Protein AF-A0A7S0B536-F1 (afdb_monomer)

Foldseek 3Di:
DDDDQEAEFEAPFCRQVVVLVVQVVCVVVVHDRHAYEYEHEPVNLVLLCCCVVVPPCVVRPVDGLVVCVVVCQQQPCPRHHVAYEYQDVVVLVSCCVSPVNHDSVRYHHDHDDDPCVVPPDDDDDPVRVCCVVVDDD

Structure (mmCIF, N/CA/C/O backbone):
data_AF-A0A7S0B536-F1
#
_entry.id   AF-A0A7S0B536-F1
#
loop_
_atom_site.group_PDB
_atom_site.id
_atom_site.type_symbol
_atom_site.label_atom_id
_atom_site.label_alt_id
_atom_site.label_comp_id
_atom_site.label_asym_id
_atom_site.label_entity_id
_atom_site.label_seq_id
_atom_site.pdbx_PDB_ins_code
_atom_site.Cartn_x
_atom_site.Cartn_y
_atom_site.Cartn_z
_atom_site.occupancy
_atom_site.B_iso_or_equiv
_atom_site.auth_seq_id
_atom_site.auth_comp_id
_atom_site.auth_asym_id
_atom_site.auth_atom_id
_atom_site.pdbx_PDB_model_num
ATOM 1 N N . GLY A 1 1 ? -25.239 9.731 -0.491 1.00 62.66 1 GLY A N 1
ATOM 2 C CA . GLY A 1 1 ? -23.970 9.343 -1.149 1.00 62.66 1 GLY A CA 1
ATOM 3 C C . GLY A 1 1 ? -24.066 7.913 -1.655 1.00 62.66 1 GLY A C 1
ATOM 4 O O . GLY A 1 1 ? -24.999 7.225 -1.264 1.00 62.66 1 GLY A O 1
ATOM 5 N N . LYS A 1 2 ? -23.150 7.461 -2.525 1.00 71.38 2 LYS A N 1
ATOM 6 C CA . LYS A 1 2 ? -23.131 6.062 -2.998 1.00 71.38 2 LYS A CA 1
ATOM 7 C C . LYS A 1 2 ? -22.782 5.096 -1.857 1.00 71.38 2 LYS A C 1
ATOM 9 O O . LYS A 1 2 ? -21.947 5.415 -1.011 1.00 71.38 2 LYS A O 1
ATOM 14 N N . ASN A 1 3 ? -23.394 3.912 -1.862 1.00 83.12 3 ASN A N 1
ATOM 15 C CA . ASN A 1 3 ? -23.006 2.813 -0.981 1.00 83.12 3 ASN A CA 1
ATOM 16 C C . ASN A 1 3 ? -21.746 2.137 -1.531 1.00 83.12 3 ASN A C 1
ATOM 18 O O . ASN A 1 3 ? -21.692 1.802 -2.711 1.00 83.12 3 ASN A O 1
ATOM 22 N N . PHE A 1 4 ? -20.744 1.946 -0.677 1.00 89.00 4 PHE A N 1
ATOM 23 C CA . PHE A 1 4 ? -19.521 1.214 -0.989 1.00 89.00 4 PHE A CA 1
ATOM 24 C C . PHE A 1 4 ? -19.274 0.167 0.093 1.00 89.00 4 PHE A C 1
ATOM 26 O O . PHE A 1 4 ? -19.591 0.380 1.265 1.00 89.00 4 PHE A O 1
ATOM 33 N N . THR A 1 5 ? -18.736 -0.974 -0.325 1.00 92.69 5 THR A N 1
ATOM 34 C CA . THR A 1 5 ? -18.478 -2.137 0.532 1.00 92.69 5 THR A CA 1
ATOM 35 C C . THR A 1 5 ? -17.013 -2.258 0.927 1.00 92.69 5 THR A C 1
ATOM 37 O O . THR A 1 5 ? -16.697 -3.050 1.805 1.00 92.69 5 THR A O 1
ATOM 40 N N . MET A 1 6 ? -16.126 -1.471 0.315 1.00 94.69 6 MET A N 1
ATOM 41 C CA . MET A 1 6 ? -14.695 -1.419 0.604 1.00 94.69 6 MET A CA 1
ATOM 42 C C . MET A 1 6 ? -14.103 -0.077 0.161 1.00 94.69 6 MET A C 1
ATOM 44 O O . MET A 1 6 ? -14.660 0.597 -0.708 1.00 94.69 6 MET A O 1
ATOM 48 N N . CYS A 1 7 ? -12.957 0.274 0.735 1.00 95.56 7 CYS A N 1
ATOM 49 C CA . CYS A 1 7 ? -12.135 1.413 0.343 1.00 95.56 7 CYS A CA 1
ATOM 50 C C . CYS A 1 7 ? -10.765 0.913 -0.111 1.00 95.56 7 CYS A C 1
ATOM 52 O O . CYS A 1 7 ? -10.156 0.094 0.573 1.00 95.56 7 CYS A O 1
ATOM 54 N N . ILE A 1 8 ? -10.263 1.432 -1.231 1.00 96.44 8 ILE A N 1
ATOM 55 C CA . ILE A 1 8 ? -8.945 1.074 -1.761 1.00 96.44 8 ILE A CA 1
ATOM 56 C C . ILE A 1 8 ? -8.114 2.349 -1.892 1.00 96.44 8 ILE A C 1
ATOM 58 O O . ILE A 1 8 ? -8.447 3.241 -2.670 1.00 96.44 8 ILE A O 1
ATOM 62 N N . ALA A 1 9 ? -7.036 2.439 -1.118 1.00 96.12 9 ALA A N 1
ATOM 63 C CA . ALA A 1 9 ? -6.032 3.485 -1.247 1.00 96.12 9 ALA A CA 1
ATOM 64 C C . ALA A 1 9 ? -4.920 3.035 -2.197 1.00 96.12 9 ALA A C 1
ATOM 66 O O . ALA A 1 9 ? -4.453 1.903 -2.105 1.00 96.12 9 ALA A O 1
ATOM 67 N N . HIS A 1 10 ? -4.434 3.937 -3.046 1.00 94.69 10 HIS A N 1
ATOM 68 C CA . HIS A 1 10 ? -3.186 3.746 -3.786 1.00 94.69 10 HIS A CA 1
ATOM 69 C C . HIS A 1 10 ? -2.083 4.585 -3.144 1.00 94.69 10 HIS A C 1
ATOM 71 O O . HIS A 1 10 ? -2.315 5.754 -2.849 1.00 94.69 10 HIS A O 1
ATOM 77 N N . HIS A 1 11 ? -0.895 4.000 -2.989 1.00 90.94 11 HIS A N 1
ATOM 78 C CA . HIS A 1 11 ? 0.261 4.519 -2.248 1.00 90.94 11 HIS A CA 1
ATOM 79 C C . HIS A 1 11 ? 0.068 4.534 -0.721 1.00 90.94 11 HIS A C 1
ATOM 81 O O . HIS A 1 11 ? -1.015 4.812 -0.217 1.00 90.94 11 HIS A O 1
ATOM 87 N N . SER A 1 12 ? 1.142 4.253 0.023 1.00 89.19 12 SER A N 1
ATOM 88 C CA . SER A 1 12 ? 1.142 4.042 1.484 1.00 89.19 12 SER A CA 1
ATOM 89 C C . SER A 1 12 ? 1.264 5.315 2.331 1.00 89.19 12 SER A C 1
ATOM 91 O O . SER A 1 12 ? 1.489 5.211 3.533 1.00 89.19 12 SER A O 1
ATOM 93 N N . PHE A 1 13 ? 1.161 6.501 1.728 1.00 87.88 13 PHE A N 1
ATOM 94 C CA . PHE A 1 13 ? 1.299 7.792 2.414 1.00 87.88 13 PHE A CA 1
ATOM 95 C C . PHE A 1 13 ? -0.034 8.283 3.007 1.00 87.88 13 PHE A C 1
ATOM 97 O O . PHE A 1 13 ? -0.726 7.562 3.716 1.00 87.88 13 PHE A O 1
ATOM 104 N N . ILE A 1 14 ? -0.422 9.522 2.697 1.00 91.38 14 ILE A N 1
ATOM 105 C CA . ILE A 1 14 ? -1.604 10.202 3.231 1.00 91.38 14 ILE A CA 1
ATOM 106 C C . ILE A 1 14 ? -2.907 9.540 2.750 1.00 91.38 14 ILE A C 1
ATOM 108 O O . ILE A 1 14 ? -3.929 9.608 3.425 1.00 91.38 14 ILE A O 1
ATOM 112 N N . ASN A 1 15 ? -2.893 8.864 1.604 1.00 94.19 15 ASN A N 1
ATOM 113 C CA . ASN A 1 15 ? -4.094 8.314 0.974 1.00 94.19 15 ASN A CA 1
ATOM 114 C C . ASN A 1 15 ? -4.863 7.326 1.882 1.00 94.19 15 ASN A C 1
ATOM 116 O O . ASN A 1 15 ? -6.052 7.556 2.129 1.00 94.19 15 ASN A O 1
ATOM 120 N N . PRO A 1 16 ? -4.238 6.261 2.427 1.00 95.12 16 PRO A N 1
ATOM 121 C CA . PRO A 1 16 ? -4.907 5.371 3.376 1.00 95.12 16 PRO A CA 1
ATOM 122 C C . PRO A 1 16 ? -5.300 6.079 4.679 1.00 95.12 16 PRO A C 1
ATOM 124 O O . PRO A 1 16 ? -6.345 5.755 5.239 1.00 95.12 16 PRO A O 1
ATOM 127 N N . LEU A 1 17 ? -4.541 7.087 5.123 1.00 94.81 17 LEU A N 1
ATOM 128 C CA . LEU A 1 17 ? -4.882 7.882 6.306 1.00 94.81 17 LEU A CA 1
ATOM 129 C C . LEU A 1 17 ? -6.192 8.664 6.105 1.00 94.81 17 LEU A C 1
ATOM 131 O O . LEU A 1 17 ? -7.086 8.635 6.952 1.00 94.81 17 LEU A O 1
ATOM 135 N N . VAL A 1 18 ? -6.349 9.313 4.951 1.00 95.56 18 VAL A N 1
ATOM 136 C CA . VAL A 1 18 ? -7.576 10.038 4.596 1.00 95.56 18 VAL A CA 1
ATOM 137 C C . VAL A 1 18 ? -8.758 9.077 4.482 1.00 95.56 18 VAL A C 1
ATOM 139 O O . VAL A 1 18 ? -9.813 9.343 5.058 1.00 95.56 18 VAL A O 1
ATOM 142 N N . LEU A 1 19 ? -8.596 7.935 3.803 1.00 95.56 19 LEU A N 1
ATOM 143 C CA . LEU A 1 19 ? -9.680 6.954 3.683 1.00 95.56 19 LEU A CA 1
ATOM 144 C C . LEU A 1 19 ? -10.072 6.340 5.031 1.00 95.56 19 LEU A C 1
ATOM 146 O O . LEU A 1 19 ? -11.261 6.133 5.273 1.00 95.56 19 LEU A O 1
ATOM 150 N N . ARG A 1 20 ? -9.119 6.119 5.940 1.00 95.50 20 ARG A N 1
ATOM 151 C CA . ARG A 1 20 ? -9.409 5.715 7.321 1.00 95.50 20 ARG A CA 1
ATOM 152 C C . ARG A 1 20 ? -10.318 6.731 8.013 1.00 95.50 20 ARG A C 1
ATOM 154 O O . ARG A 1 20 ? -11.325 6.344 8.603 1.00 95.50 20 ARG A O 1
ATOM 161 N N . ASN A 1 21 ? -10.010 8.022 7.899 1.00 95.31 21 ASN A N 1
ATOM 162 C CA . ASN A 1 21 ? -10.814 9.086 8.506 1.00 95.31 21 ASN A CA 1
ATOM 163 C C . ASN A 1 21 ? -12.220 9.164 7.881 1.00 95.31 21 ASN A C 1
ATOM 165 O O . ASN A 1 21 ? -13.205 9.360 8.594 1.00 95.31 21 ASN A O 1
ATOM 169 N N . VAL A 1 22 ? -12.343 8.926 6.569 1.00 94.38 22 VAL A N 1
ATOM 170 C CA . VAL A 1 22 ? -13.646 8.795 5.892 1.00 94.38 22 VAL A CA 1
ATOM 171 C C . VAL A 1 22 ? -14.445 7.615 6.457 1.00 94.38 22 VAL A C 1
ATOM 173 O O . VAL A 1 22 ? -15.634 7.765 6.736 1.00 94.38 22 VAL A O 1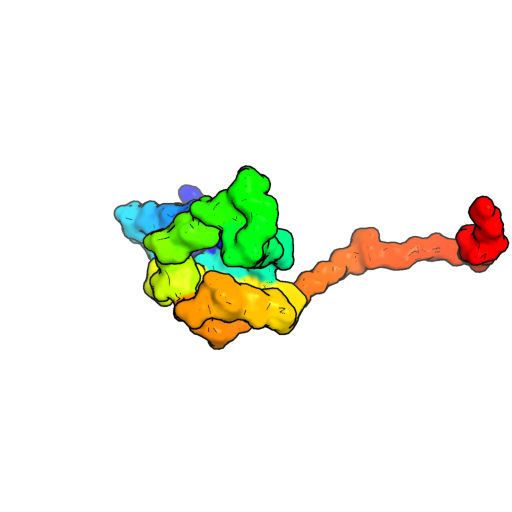
ATOM 176 N N . ILE A 1 23 ? -13.813 6.459 6.683 1.00 94.81 23 ILE A N 1
ATOM 177 C CA . ILE A 1 23 ? -14.467 5.282 7.280 1.00 94.81 23 ILE A CA 1
ATOM 178 C C . ILE A 1 23 ? -14.895 5.564 8.725 1.00 94.81 23 ILE A C 1
ATOM 180 O O . ILE A 1 23 ? -16.010 5.222 9.113 1.00 94.81 23 ILE A O 1
ATOM 184 N N . GLN A 1 24 ? -14.050 6.217 9.523 1.00 94.62 24 GLN A N 1
ATOM 185 C CA . GLN A 1 24 ? -14.399 6.615 10.890 1.00 94.62 24 GLN A CA 1
ATOM 186 C C . GLN A 1 24 ? -15.598 7.567 10.906 1.00 94.62 24 GLN A C 1
ATOM 188 O O . GLN A 1 24 ? -16.524 7.378 11.697 1.00 94.62 24 GLN A O 1
ATOM 193 N N . ARG A 1 25 ? -15.625 8.554 10.001 1.00 94.62 25 ARG A N 1
ATOM 194 C CA . ARG A 1 25 ? -16.762 9.467 9.866 1.00 94.62 25 ARG A CA 1
ATOM 195 C C . ARG A 1 25 ? -18.031 8.729 9.445 1.00 94.62 25 ARG A C 1
ATOM 197 O O . ARG A 1 25 ? -19.068 8.929 10.065 1.00 94.62 25 ARG A O 1
ATOM 204 N N . ARG A 1 26 ? -17.928 7.825 8.466 1.00 92.94 26 ARG A N 1
ATOM 205 C CA . ARG A 1 26 ? -19.022 6.952 8.019 1.00 92.94 26 ARG A CA 1
ATOM 206 C C . ARG A 1 26 ? -19.651 6.192 9.192 1.00 92.94 26 ARG A C 1
ATOM 208 O O . ARG A 1 26 ? -20.868 6.197 9.328 1.00 92.94 26 ARG A O 1
ATOM 215 N N . VAL A 1 27 ? -18.831 5.585 10.051 1.00 94.31 27 VAL A N 1
ATOM 216 C CA . VAL A 1 27 ? -19.308 4.861 11.243 1.00 94.31 27 VAL A CA 1
ATOM 217 C C . VAL A 1 27 ? -19.958 5.805 12.254 1.00 94.31 27 VAL A C 1
ATOM 219 O O .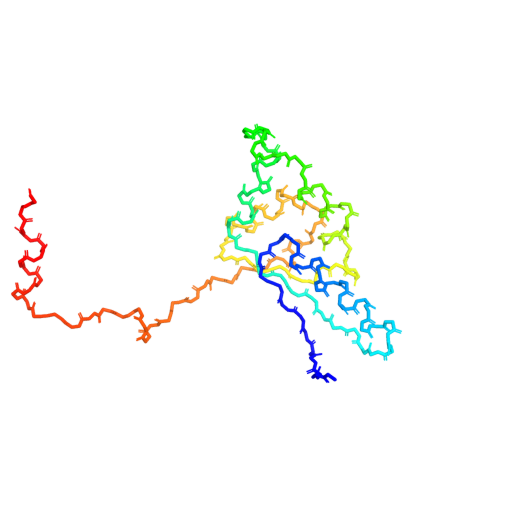 VAL A 1 27 ? -21.007 5.479 12.803 1.00 94.31 27 VAL A O 1
ATOM 222 N N . LYS A 1 28 ? -19.379 6.992 12.473 1.00 95.62 28 LYS A N 1
ATOM 223 C CA . LYS A 1 28 ? -19.955 8.017 13.357 1.00 95.62 28 LYS A CA 1
ATOM 224 C C . LYS A 1 28 ? -21.337 8.484 12.888 1.00 95.62 28 LYS A C 1
ATOM 226 O O . LYS A 1 28 ? -22.187 8.776 13.719 1.00 95.62 28 LYS A O 1
ATOM 231 N N . ASP A 1 29 ? -21.563 8.511 11.578 1.00 94.44 29 ASP A N 1
ATOM 232 C CA . ASP A 1 29 ? -22.848 8.859 10.968 1.00 94.44 29 ASP A CA 1
ATOM 233 C C . ASP A 1 29 ? -23.838 7.666 10.929 1.00 94.44 29 ASP A C 1
ATOM 235 O O . ASP A 1 29 ? -24.872 7.736 10.269 1.00 94.44 29 ASP A O 1
ATOM 239 N N . GLY A 1 30 ? -23.539 6.559 11.625 1.00 94.62 30 GLY A N 1
ATOM 240 C CA . GLY A 1 30 ? -24.430 5.400 11.775 1.00 94.62 30 GLY A CA 1
ATOM 241 C C . GLY A 1 30 ? -24.391 4.399 10.617 1.00 94.62 30 GLY A C 1
ATOM 242 O O . GLY A 1 30 ? -25.201 3.475 10.574 1.00 94.62 30 GLY A O 1
ATOM 243 N N . LEU A 1 31 ? -23.461 4.554 9.671 1.00 92.88 31 LEU A N 1
ATOM 244 C CA . LEU A 1 31 ? -23.329 3.648 8.532 1.00 92.88 31 LEU A CA 1
ATOM 245 C C . LEU A 1 31 ? -22.364 2.486 8.837 1.00 92.88 31 LEU A C 1
ATOM 247 O O . LEU A 1 31 ? -21.426 2.644 9.622 1.00 92.88 31 LEU A O 1
ATOM 251 N N . PRO A 1 32 ? -22.516 1.322 8.171 1.00 92.38 32 PRO A N 1
ATOM 252 C CA . PRO A 1 32 ? -21.631 0.182 8.388 1.00 92.38 32 PRO A CA 1
ATOM 253 C C . PRO A 1 32 ? -20.165 0.503 8.083 1.00 92.38 32 PRO A C 1
ATOM 255 O O . PRO A 1 32 ? -19.857 1.127 7.060 1.00 92.38 32 PRO A O 1
ATOM 258 N N . LYS A 1 33 ? -19.258 0.013 8.935 1.00 93.12 33 LYS A N 1
ATOM 259 C CA . LYS A 1 33 ? -17.815 0.017 8.670 1.00 93.12 33 LYS A CA 1
ATOM 260 C C . LYS A 1 33 ? -17.509 -0.862 7.454 1.00 93.12 33 LYS A C 1
ATOM 262 O O . LYS A 1 33 ? -18.102 -1.925 7.300 1.00 93.12 33 LYS A O 1
ATOM 267 N N . CYS A 1 34 ? -16.561 -0.441 6.624 1.00 93.94 34 CYS A N 1
ATOM 268 C CA . CYS A 1 34 ? -16.050 -1.234 5.508 1.00 93.94 34 CYS A CA 1
ATOM 269 C C . CYS A 1 34 ? -14.528 -1.416 5.625 1.00 93.94 34 CYS A C 1
ATOM 271 O O . CYS A 1 34 ? -13.872 -0.588 6.267 1.00 93.94 34 CYS A O 1
ATOM 273 N N . PRO A 1 35 ? -13.959 -2.473 5.021 1.00 95.81 35 PRO A N 1
ATOM 274 C CA . PRO A 1 35 ? -12.520 -2.678 4.991 1.00 95.81 35 PRO A CA 1
ATOM 275 C C . PRO A 1 35 ? -11.788 -1.589 4.196 1.00 95.81 35 PRO A C 1
ATOM 277 O O . PRO A 1 35 ? -12.301 -1.070 3.199 1.00 95.81 35 PRO A O 1
ATOM 280 N N . LEU A 1 36 ? -10.569 -1.283 4.639 1.00 97.06 36 LEU A N 1
ATOM 281 C CA . LEU A 1 36 ? -9.586 -0.445 3.964 1.00 97.06 36 LEU A CA 1
ATOM 282 C C . LEU A 1 36 ? -8.439 -1.311 3.439 1.00 97.06 36 LEU A C 1
ATOM 284 O O . LEU A 1 36 ? -7.693 -1.909 4.211 1.00 97.06 36 LEU A O 1
ATOM 288 N N . TYR A 1 37 ? -8.260 -1.316 2.128 1.00 97.06 37 TYR A N 1
ATOM 289 C CA . TYR A 1 37 ? -7.131 -1.939 1.452 1.00 97.06 37 TYR A CA 1
ATOM 290 C C . TYR A 1 37 ? -6.155 -0.871 0.967 1.00 97.06 37 TYR A C 1
ATOM 292 O O . TYR A 1 37 ? -6.572 0.223 0.582 1.00 97.06 37 TYR A O 1
ATOM 300 N N . CYS A 1 38 ? -4.859 -1.175 0.963 1.00 96.75 38 CYS A N 1
ATOM 301 C CA . CYS A 1 38 ? -3.839 -0.254 0.467 1.00 96.75 38 CYS A CA 1
ATOM 302 C C . CYS A 1 38 ? -2.937 -0.934 -0.566 1.00 96.75 38 CYS A C 1
ATOM 304 O O . CYS A 1 38 ? -2.260 -1.904 -0.252 1.00 96.75 38 CYS A O 1
ATOM 306 N N . PHE A 1 39 ? -2.913 -0.411 -1.790 1.00 96.19 39 PHE A N 1
ATOM 307 C CA . PHE A 1 39 ? -1.955 -0.792 -2.823 1.00 96.19 39 PHE A CA 1
ATOM 308 C C . PHE A 1 39 ? -0.689 0.032 -2.653 1.00 96.19 39 PHE A C 1
ATOM 310 O O . PHE A 1 39 ? -0.680 1.242 -2.897 1.00 96.19 39 PHE A O 1
ATOM 317 N N . VAL A 1 40 ? 0.389 -0.619 -2.244 1.00 93.50 40 VAL A N 1
ATOM 318 C CA . VAL A 1 40 ? 1.652 0.030 -1.937 1.00 93.50 40 VAL A CA 1
ATOM 319 C C . VAL A 1 40 ? 2.617 -0.158 -3.095 1.00 93.50 40 VAL A C 1
ATOM 321 O O . VAL A 1 40 ? 3.230 -1.203 -3.272 1.00 93.50 40 VAL A O 1
ATOM 324 N N . HIS A 1 41 ? 2.738 0.897 -3.899 1.00 87.38 41 HIS A N 1
ATOM 325 C CA . HIS A 1 41 ? 3.659 0.951 -5.034 1.00 87.38 41 HIS A CA 1
ATOM 326 C C . HIS A 1 41 ? 5.069 1.348 -4.583 1.00 87.38 41 HIS A C 1
ATOM 328 O O . HIS A 1 41 ? 5.233 2.139 -3.649 1.00 87.38 41 HIS A O 1
ATOM 334 N N . GLY A 1 42 ? 6.087 0.869 -5.303 1.00 81.88 42 GLY A N 1
ATOM 335 C CA . GLY A 1 42 ? 7.501 0.971 -4.914 1.00 81.88 42 GLY A CA 1
ATOM 336 C C . GLY A 1 42 ? 8.012 2.382 -4.604 1.00 81.88 42 GLY A C 1
ATOM 337 O O . GLY A 1 42 ? 8.824 2.542 -3.695 1.00 81.88 42 GLY A O 1
ATOM 338 N N . THR A 1 43 ? 7.510 3.425 -5.275 1.00 83.19 43 THR A N 1
ATOM 339 C CA . THR A 1 43 ? 7.926 4.812 -4.997 1.00 83.19 43 THR A CA 1
ATOM 340 C C . THR A 1 43 ? 7.649 5.218 -3.551 1.00 83.19 43 THR A C 1
ATOM 342 O O . THR A 1 43 ? 8.480 5.880 -2.940 1.00 83.19 43 THR A O 1
ATOM 345 N N . ALA A 1 44 ? 6.524 4.791 -2.971 1.00 83.50 44 ALA A N 1
ATOM 346 C CA . ALA A 1 44 ? 6.185 5.154 -1.597 1.00 83.50 44 ALA A CA 1
ATOM 347 C C . ALA A 1 44 ? 7.101 4.458 -0.576 1.00 83.50 44 ALA A C 1
ATOM 349 O O . ALA A 1 44 ? 7.586 5.095 0.355 1.00 83.50 44 ALA A O 1
ATOM 350 N N . LEU A 1 45 ? 7.431 3.182 -0.806 1.00 89.81 45 LEU A N 1
ATOM 351 C CA . LEU A 1 45 ? 8.389 2.437 0.024 1.00 89.81 45 LEU A CA 1
ATOM 352 C C . LEU A 1 45 ? 9.793 3.043 -0.041 1.00 89.81 45 LEU A C 1
ATOM 354 O O . LEU A 1 45 ? 10.475 3.157 0.975 1.00 89.81 45 LEU A O 1
ATOM 358 N N . LYS A 1 46 ? 10.213 3.472 -1.236 1.00 90.38 46 LYS A N 1
ATOM 359 C CA . LYS A 1 46 ? 11.520 4.098 -1.456 1.00 90.38 46 LYS A CA 1
ATOM 360 C C . LYS A 1 46 ? 11.700 5.356 -0.611 1.00 90.38 46 LYS A C 1
ATOM 362 O O . LYS A 1 46 ? 12.760 5.561 -0.034 1.00 90.38 46 LYS A O 1
ATOM 367 N N . MET A 1 47 ? 10.659 6.176 -0.530 1.00 90.62 47 MET A N 1
ATOM 368 C CA . MET A 1 47 ? 10.684 7.413 0.241 1.00 90.62 47 MET A CA 1
ATOM 369 C C . MET A 1 47 ? 10.765 7.147 1.747 1.00 90.62 47 MET A C 1
ATOM 371 O O . MET A 1 47 ? 11.580 7.777 2.409 1.00 90.62 47 MET A O 1
ATOM 375 N N . TYR A 1 48 ? 10.013 6.175 2.279 1.00 93.25 48 TYR A N 1
ATOM 376 C CA . TYR A 1 48 ? 10.167 5.772 3.684 1.00 93.25 48 TYR A CA 1
ATOM 377 C C . TYR A 1 48 ? 11.571 5.255 3.983 1.00 93.25 48 TYR A C 1
ATOM 379 O O . TYR A 1 48 ? 12.166 5.643 4.982 1.00 93.25 48 TYR A O 1
ATOM 387 N N . ARG A 1 49 ? 12.140 4.434 3.092 1.00 91.88 49 ARG A N 1
ATOM 388 C CA . ARG A 1 49 ? 13.534 3.988 3.220 1.00 91.88 49 ARG A CA 1
ATOM 389 C C . ARG A 1 49 ? 14.522 5.148 3.209 1.00 91.88 49 ARG A C 1
ATOM 391 O O . ARG A 1 49 ? 15.530 5.077 3.896 1.00 91.88 49 ARG A O 1
ATOM 398 N N . TRP A 1 50 ? 14.269 6.206 2.444 1.00 92.69 50 TRP A N 1
ATOM 399 C CA . TRP A 1 50 ? 15.132 7.387 2.442 1.00 92.69 50 TRP A CA 1
ATOM 400 C C . TRP A 1 50 ? 15.018 8.205 3.728 1.00 92.69 50 TRP A C 1
ATOM 402 O O . TRP A 1 50 ? 16.059 8.600 4.250 1.00 92.69 50 TRP A O 1
ATOM 412 N N . GLU A 1 51 ? 13.805 8.381 4.263 1.00 92.94 51 GLU A N 1
ATOM 413 C CA . GLU A 1 51 ? 13.596 8.995 5.582 1.00 92.94 51 GLU A CA 1
ATOM 414 C C . GLU A 1 51 ? 14.311 8.188 6.688 1.00 92.94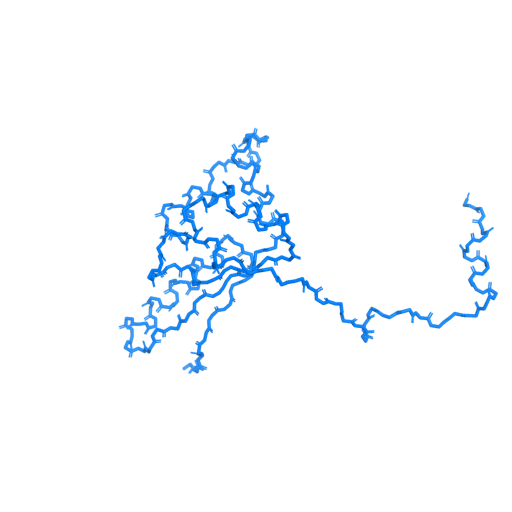 51 GLU A C 1
ATOM 416 O O . GLU A 1 51 ? 15.040 8.758 7.500 1.00 92.94 51 GLU A O 1
ATOM 421 N N . LEU A 1 52 ? 14.175 6.854 6.681 1.00 90.31 52 LEU A N 1
ATOM 422 C CA . LEU A 1 52 ? 14.771 5.947 7.674 1.00 90.31 52 LEU A CA 1
ATOM 423 C C . LEU A 1 52 ? 16.293 5.794 7.533 1.00 90.31 52 LEU A C 1
ATOM 425 O O . LEU A 1 52 ? 17.018 5.783 8.525 1.00 90.31 52 LEU A O 1
ATOM 429 N N . GLY A 1 53 ? 16.783 5.665 6.301 1.00 84.25 53 GLY A N 1
ATOM 430 C CA . GLY A 1 53 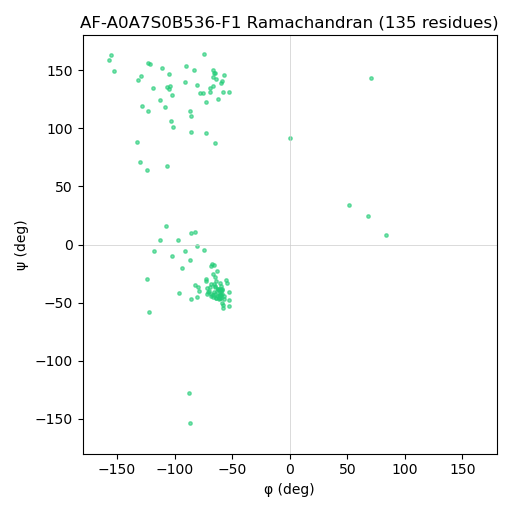? 18.191 5.422 5.976 1.00 84.25 53 GLY A CA 1
ATOM 431 C C . GLY A 1 53 ? 19.064 6.676 6.000 1.00 84.25 53 GLY A C 1
ATOM 432 O O . GLY A 1 53 ? 20.262 6.589 5.742 1.00 84.25 53 GLY A O 1
ATOM 433 N N . GLY A 1 54 ? 18.486 7.849 6.281 1.00 72.12 54 GLY A N 1
ATOM 434 C CA . GLY A 1 54 ? 19.232 9.098 6.420 1.00 72.12 54 GLY A CA 1
ATOM 435 C C . GLY A 1 54 ? 19.857 9.611 5.121 1.00 72.12 54 GLY A C 1
ATOM 436 O O . GLY A 1 54 ? 20.825 10.374 5.178 1.00 72.12 54 GLY A O 1
ATOM 437 N N . LYS A 1 55 ? 19.311 9.232 3.955 1.00 75.38 55 LYS A N 1
ATOM 438 C CA . LYS A 1 55 ? 19.624 9.929 2.696 1.00 75.38 55 LYS A CA 1
ATOM 439 C C . LYS A 1 55 ? 19.270 11.410 2.878 1.00 75.38 55 LYS A C 1
ATOM 441 O O . LYS A 1 55 ? 18.327 11.686 3.606 1.00 75.38 55 LYS A O 1
ATOM 446 N N . ASN A 1 56 ? 20.031 12.321 2.254 1.00 86.88 56 ASN A N 1
ATOM 447 C CA . ASN A 1 56 ? 19.891 13.789 2.325 1.00 86.88 56 ASN A CA 1
ATOM 448 C C . ASN A 1 56 ? 18.735 14.274 3.228 1.00 86.88 56 ASN A C 1
ATOM 450 O O . ASN A 1 56 ? 17.597 14.388 2.774 1.00 86.88 56 ASN A O 1
ATOM 454 N N . LYS A 1 57 ? 19.028 14.526 4.510 1.00 86.38 57 LYS A N 1
ATOM 455 C CA . LYS A 1 57 ? 18.005 14.792 5.537 1.00 86.38 57 LYS A CA 1
ATOM 456 C C . LY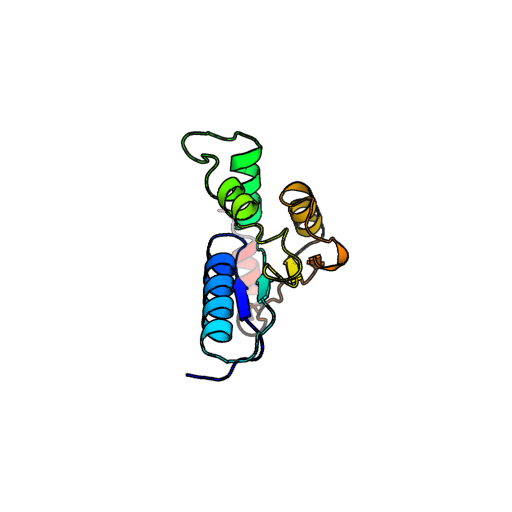S A 1 57 ? 17.182 16.055 5.275 1.00 86.38 57 LYS A C 1
ATOM 458 O O . LYS A 1 57 ? 16.081 16.167 5.802 1.00 86.38 57 LYS A O 1
ATOM 463 N N . GLU A 1 58 ? 17.714 16.993 4.495 1.00 89.50 58 GLU A N 1
ATOM 464 C CA . GLU A 1 58 ? 16.985 18.198 4.089 1.00 89.50 58 GLU A CA 1
ATOM 465 C C . GLU A 1 58 ? 15.887 17.865 3.071 1.00 89.50 58 GLU A C 1
ATOM 467 O O . GLU A 1 58 ? 14.788 18.408 3.139 1.00 89.50 58 GLU A O 1
ATOM 472 N N . GLU A 1 59 ? 16.163 16.927 2.163 1.00 89.06 59 GLU A N 1
ATOM 473 C CA . GLU A 1 59 ? 15.221 16.468 1.139 1.00 89.06 59 GLU A CA 1
ATOM 474 C C . GLU A 1 59 ? 14.249 15.405 1.683 1.00 89.06 59 GLU A C 1
ATOM 476 O O . GLU A 1 59 ? 13.075 15.388 1.310 1.00 89.06 59 GLU A O 1
ATOM 481 N N . PHE A 1 60 ? 14.714 14.547 2.601 1.00 90.12 60 PHE A N 1
ATOM 482 C CA . PHE A 1 60 ? 13.943 13.446 3.196 1.00 90.12 60 PHE A CA 1
ATOM 483 C C . PHE A 1 60 ? 13.910 13.529 4.731 1.00 90.12 60 PHE A C 1
ATOM 485 O O . PHE A 1 60 ? 14.445 12.653 5.418 1.00 90.12 60 PHE A O 1
ATOM 492 N N . PRO A 1 61 ? 13.298 14.578 5.306 1.00 90.94 61 PRO A N 1
ATOM 493 C CA . PRO A 1 61 ? 13.129 14.663 6.749 1.00 90.94 61 PRO A CA 1
ATOM 494 C C . PRO A 1 61 ? 12.174 13.569 7.240 1.0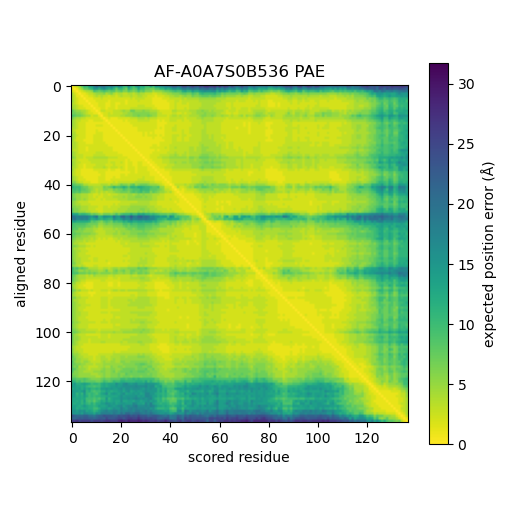0 90.94 61 PRO A C 1
ATOM 496 O O . PRO A 1 61 ? 11.231 13.210 6.542 1.00 90.94 61 PRO A O 1
ATOM 499 N N . MET A 1 62 ? 12.358 13.092 8.476 1.00 91.62 62 MET A N 1
ATOM 500 C CA . MET A 1 62 ? 11.436 12.147 9.124 1.00 91.62 62 MET A CA 1
ATOM 501 C C . MET A 1 62 ? 10.060 12.787 9.346 1.00 91.62 62 MET A C 1
ATOM 503 O O . MET A 1 62 ? 9.783 13.358 10.404 1.00 91.62 62 MET A O 1
ATOM 507 N N . ARG A 1 63 ? 9.192 12.700 8.337 1.00 90.44 63 ARG A N 1
ATOM 508 C CA . ARG A 1 63 ? 7.864 13.310 8.340 1.00 90.44 63 ARG A CA 1
ATOM 509 C C . ARG A 1 63 ? 6.792 12.261 8.135 1.00 90.44 63 ARG A C 1
ATOM 511 O O . ARG A 1 63 ? 5.896 12.145 8.969 1.00 90.44 63 ARG A O 1
ATOM 518 N N . PHE A 1 64 ? 6.856 11.523 7.033 1.00 92.25 64 PHE A N 1
ATOM 519 C CA . PHE A 1 64 ? 5.764 10.641 6.655 1.00 92.25 64 PHE A CA 1
ATOM 520 C C . PHE A 1 64 ? 5.811 9.323 7.418 1.00 92.25 64 PHE A C 1
ATOM 522 O O . PHE A 1 64 ? 4.778 8.903 7.927 1.00 92.25 64 PHE A O 1
ATOM 529 N N . HIS A 1 65 ? 6.981 8.693 7.548 1.00 93.44 65 HIS A N 1
ATOM 530 C CA . HIS A 1 65 ? 7.132 7.443 8.297 1.00 93.44 65 HIS A CA 1
ATOM 531 C C . HIS A 1 65 ? 6.673 7.626 9.742 1.00 93.44 65 HIS A C 1
ATOM 533 O O . HIS A 1 65 ? 5.766 6.934 10.202 1.00 93.44 65 HIS A O 1
ATOM 539 N N . LYS A 1 66 ? 7.211 8.662 10.400 1.00 92.81 66 LYS A N 1
ATOM 540 C CA . LYS A 1 66 ? 6.837 9.048 11.763 1.00 92.81 66 LYS A CA 1
ATOM 541 C C . LYS A 1 66 ? 5.325 9.235 11.904 1.00 92.81 66 LYS A C 1
ATOM 543 O O . LYS A 1 66 ? 4.721 8.604 12.764 1.00 92.81 66 LYS A O 1
ATOM 548 N N . MET A 1 67 ? 4.716 10.051 11.040 1.00 94.06 67 MET A N 1
ATOM 549 C CA . MET A 1 67 ? 3.273 10.313 11.066 1.00 94.06 67 MET A CA 1
ATOM 550 C C . MET A 1 67 ? 2.456 9.024 10.941 1.00 94.06 67 MET A C 1
ATOM 552 O O . MET A 1 67 ? 1.490 8.829 11.667 1.00 94.06 67 MET A O 1
ATOM 556 N N . ILE A 1 68 ? 2.831 8.135 10.024 1.00 94.06 68 ILE A N 1
ATOM 557 C CA . ILE A 1 68 ? 2.079 6.909 9.737 1.00 94.06 68 ILE A CA 1
ATOM 558 C C . ILE A 1 68 ? 2.170 5.911 10.897 1.00 94.06 68 ILE A C 1
ATOM 560 O O . ILE A 1 68 ? 1.166 5.268 11.219 1.00 94.06 68 ILE A O 1
ATOM 564 N N . CYS A 1 69 ? 3.328 5.831 11.558 1.00 93.00 69 CYS A N 1
ATOM 565 C CA . CYS A 1 69 ? 3.509 5.054 12.783 1.00 93.00 69 CYS A CA 1
ATOM 566 C C . CYS A 1 69 ? 2.738 5.653 13.970 1.00 93.00 69 CYS A C 1
ATOM 568 O O . CYS A 1 69 ? 2.059 4.919 14.686 1.00 93.00 69 CYS A O 1
ATOM 570 N N . GLU A 1 70 ? 2.778 6.976 14.167 1.00 93.81 70 GLU A N 1
ATOM 571 C CA . GLU A 1 70 ? 2.012 7.665 15.223 1.00 93.81 70 GLU A CA 1
ATOM 572 C C . GLU A 1 70 ? 0.499 7.473 15.045 1.00 93.81 70 GLU A C 1
ATOM 574 O O . GLU A 1 70 ? -0.225 7.211 16.005 1.00 93.81 70 GLU A O 1
ATOM 579 N N . GLU A 1 71 ? 0.035 7.510 13.797 1.00 93.19 71 GLU A N 1
ATOM 580 C CA . GLU A 1 71 ? -1.346 7.231 13.404 1.00 93.19 71 GLU A CA 1
ATOM 581 C C . GLU A 1 71 ? -1.707 5.738 13.448 1.00 93.19 71 GLU A C 1
ATOM 583 O O . GLU A 1 71 ? -2.866 5.374 13.222 1.00 93.19 71 GLU A O 1
ATOM 588 N N . LYS A 1 72 ? -0.735 4.860 13.728 1.00 92.56 72 LYS A N 1
ATOM 589 C CA . LYS A 1 72 ? -0.898 3.402 13.812 1.00 92.56 72 LYS A CA 1
ATOM 590 C C . LYS A 1 72 ? -1.582 2.810 12.582 1.00 92.56 72 LYS A C 1
ATOM 592 O O . LYS A 1 72 ? -2.348 1.853 12.680 1.00 92.56 72 LYS A O 1
ATOM 597 N N . LEU A 1 73 ? -1.342 3.383 11.404 1.00 93.75 73 LEU A N 1
ATOM 598 C CA . LEU A 1 73 ? -2.091 3.020 10.200 1.00 93.75 73 LEU A CA 1
ATOM 599 C C . LEU A 1 73 ? -1.828 1.573 9.760 1.00 93.75 73 LEU A C 1
ATOM 601 O O . LEU A 1 73 ? -2.741 0.908 9.268 1.00 93.75 73 LEU A O 1
ATOM 605 N N . PHE A 1 74 ? -0.601 1.101 9.981 1.00 92.44 74 PHE A N 1
ATOM 606 C CA . PHE A 1 74 ? -0.152 -0.271 9.748 1.00 92.44 74 PHE A CA 1
ATOM 607 C C . PHE A 1 74 ? 0.068 -1.045 11.066 1.00 92.44 74 PHE A C 1
ATOM 609 O O . PHE A 1 74 ? 0.655 -2.117 11.064 1.00 92.44 74 PHE A O 1
ATOM 616 N N . ASP A 1 75 ? -0.461 -0.546 12.187 1.00 87.06 75 ASP A N 1
ATOM 617 C CA . ASP A 1 75 ? -0.278 -1.157 13.514 1.00 87.06 75 ASP A CA 1
ATOM 618 C C . ASP A 1 75 ? -1.631 -1.471 14.178 1.00 87.06 75 ASP A C 1
ATOM 620 O O . ASP A 1 75 ? -1.768 -2.428 14.939 1.00 87.06 75 ASP A O 1
ATOM 624 N N . ASP A 1 76 ? -2.675 -0.692 13.877 1.00 86.69 76 ASP A N 1
ATOM 625 C CA . ASP A 1 76 ? -4.030 -0.911 14.376 1.00 86.69 76 ASP A CA 1
ATOM 626 C C . ASP A 1 76 ? -4.786 -1.902 13.477 1.00 86.69 76 ASP A C 1
ATOM 628 O O . ASP A 1 76 ? -5.416 -1.545 12.484 1.00 86.69 76 ASP A O 1
ATOM 632 N N . ILE A 1 77 ? -4.792 -3.170 13.880 1.00 79.94 77 ILE A N 1
ATOM 633 C CA . ILE A 1 77 ? -5.526 -4.264 13.221 1.00 79.94 77 ILE A CA 1
ATOM 634 C C . ILE A 1 77 ? -7.030 -3.966 13.083 1.00 79.94 77 ILE A C 1
ATOM 636 O O . ILE A 1 77 ? -7.676 -4.460 12.153 1.00 79.94 77 ILE A O 1
ATOM 640 N N . LYS A 1 78 ? -7.608 -3.196 14.014 1.00 86.31 78 LYS A N 1
ATOM 641 C CA . LYS A 1 78 ? -9.042 -2.910 14.058 1.00 86.31 78 LYS A CA 1
ATOM 642 C C . LYS A 1 78 ? -9.388 -1.722 13.177 1.00 86.31 78 LYS A C 1
ATOM 644 O O . LYS A 1 78 ? -10.386 -1.799 12.464 1.00 86.31 78 LYS A O 1
ATOM 649 N N . ASN A 1 79 ? -8.648 -0.618 13.251 1.00 89.06 79 ASN A N 1
ATOM 650 C CA . ASN A 1 79 ? -9.014 0.647 12.597 1.00 89.06 79 ASN A CA 1
ATOM 651 C C . ASN A 1 79 ? -8.034 1.138 11.534 1.00 89.06 79 ASN A C 1
ATOM 653 O O . ASN A 1 79 ? -8.347 2.132 10.887 1.00 89.06 79 ASN A O 1
ATOM 657 N N . GLY A 1 80 ? -6.898 0.478 11.350 1.00 92.81 80 GLY A N 1
ATOM 658 C CA . GLY A 1 80 ? -5.933 0.755 10.295 1.00 92.81 80 GLY A CA 1
ATOM 659 C C . GLY A 1 80 ? -6.257 0.030 8.988 1.00 92.81 80 GLY A C 1
ATOM 660 O O . GLY A 1 80 ? -7.411 -0.282 8.680 1.00 92.81 80 GLY A O 1
ATOM 661 N N . VAL A 1 81 ? -5.214 -0.220 8.201 1.00 96.19 81 VAL A N 1
ATOM 662 C CA . VAL A 1 81 ? -5.300 -0.971 6.945 1.00 96.19 81 VAL A CA 1
ATOM 663 C C . VAL A 1 81 ? -5.611 -2.443 7.235 1.00 96.19 81 VAL A C 1
ATOM 665 O O . VAL A 1 81 ? -4.957 -3.091 8.048 1.00 96.19 81 VAL A O 1
ATOM 668 N N . ASN A 1 82 ? -6.605 -2.998 6.539 1.00 96.25 82 ASN A N 1
ATOM 669 C CA . ASN A 1 82 ? -6.988 -4.403 6.673 1.00 96.25 82 ASN A CA 1
ATOM 670 C C . ASN A 1 82 ? -6.046 -5.338 5.912 1.00 96.25 82 ASN A C 1
ATOM 672 O O . ASN A 1 82 ? -5.737 -6.410 6.422 1.00 96.25 82 ASN A O 1
ATOM 676 N N . ALA A 1 83 ? -5.610 -4.944 4.713 1.00 95.88 83 ALA A N 1
ATOM 677 C CA . ALA A 1 83 ? -4.585 -5.651 3.951 1.00 95.88 83 ALA A CA 1
ATOM 678 C C . ALA A 1 83 ? -3.827 -4.703 3.014 1.00 95.88 83 ALA A C 1
ATOM 680 O O . ALA A 1 83 ? -4.376 -3.716 2.508 1.00 95.88 83 ALA A O 1
ATOM 681 N N . CYS A 1 84 ? -2.563 -5.035 2.789 1.00 95.25 84 CYS A N 1
ATOM 682 C CA . CYS A 1 84 ? -1.653 -4.354 1.889 1.00 95.25 84 CYS A CA 1
ATOM 683 C C . CYS A 1 84 ? -1.437 -5.210 0.637 1.00 95.25 84 CYS A C 1
ATOM 685 O O . CYS A 1 84 ? -1.220 -6.415 0.741 1.00 95.25 84 CYS A O 1
ATOM 687 N N . PHE A 1 85 ? -1.467 -4.585 -0.535 1.00 96.88 85 PHE A N 1
ATOM 688 C CA . PHE A 1 85 ? -1.149 -5.210 -1.812 1.00 96.88 85 PHE A CA 1
ATOM 689 C C . PHE A 1 85 ? 0.142 -4.603 -2.351 1.00 96.88 85 PHE A C 1
ATOM 691 O O . PHE A 1 85 ? 0.234 -3.388 -2.517 1.00 96.88 85 PHE A O 1
ATOM 698 N N . VAL A 1 86 ? 1.128 -5.444 -2.633 1.00 96.44 86 VAL A N 1
ATOM 699 C CA . VAL A 1 86 ? 2.428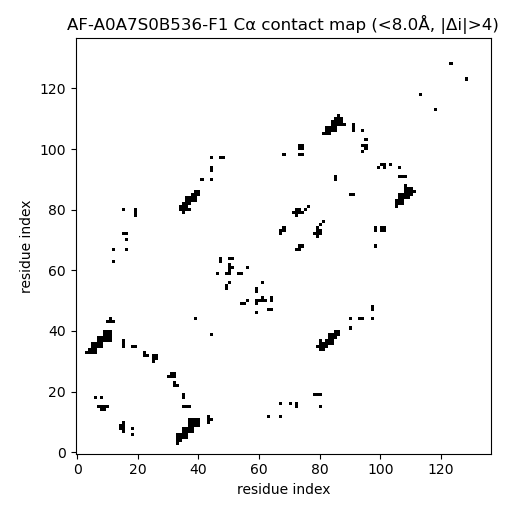 -5.059 -3.201 1.00 96.44 86 VAL A CA 1
ATOM 700 C C . VAL A 1 86 ? 2.653 -5.789 -4.516 1.00 96.44 86 VAL A C 1
ATOM 702 O O . VAL A 1 86 ? 2.094 -6.860 -4.727 1.00 96.44 86 VAL A O 1
ATOM 705 N N . ILE A 1 87 ? 3.480 -5.250 -5.409 1.00 95.62 87 ILE A N 1
ATOM 706 C CA . ILE A 1 87 ? 3.618 -5.825 -6.761 1.00 95.62 87 ILE A CA 1
ATOM 707 C C . ILE A 1 87 ? 4.727 -6.881 -6.882 1.00 95.62 87 ILE A C 1
ATOM 709 O O . ILE A 1 87 ? 4.869 -7.495 -7.936 1.00 95.62 87 ILE A O 1
ATOM 713 N N . SER A 1 88 ? 5.523 -7.096 -5.831 1.00 95.19 88 SER A N 1
ATOM 714 C CA . SER A 1 88 ? 6.614 -8.077 -5.815 1.00 95.19 88 SER A CA 1
ATOM 715 C C . SER A 1 88 ? 6.946 -8.551 -4.396 1.00 95.19 88 SER A C 1
ATOM 717 O O . SER A 1 88 ? 6.601 -7.890 -3.414 1.00 95.19 88 SER A O 1
ATOM 719 N N . ASN A 1 89 ? 7.664 -9.676 -4.287 1.00 95.62 89 ASN A N 1
ATOM 720 C CA . ASN A 1 89 ? 8.205 -10.156 -3.008 1.00 95.62 89 ASN A CA 1
ATOM 721 C C . ASN A 1 89 ? 9.186 -9.148 -2.384 1.00 95.62 89 ASN A C 1
ATOM 723 O O . ASN A 1 89 ? 9.119 -8.900 -1.190 1.00 95.62 89 ASN A O 1
ATOM 727 N N . GLU A 1 90 ? 10.009 -8.473 -3.191 1.00 93.88 90 GLU A N 1
ATOM 728 C CA . GLU A 1 90 ? 10.931 -7.436 -2.698 1.00 93.88 90 GLU A CA 1
ATOM 729 C C . GLU A 1 90 ? 10.191 -6.294 -1.978 1.00 93.88 90 GLU A C 1
ATOM 731 O O . GLU A 1 90 ? 10.634 -5.777 -0.953 1.00 93.88 90 GLU A O 1
ATOM 736 N N . GLN A 1 91 ? 9.025 -5.897 -2.494 1.00 94.12 91 GLN A N 1
ATOM 737 C CA . GLN A 1 91 ? 8.197 -4.890 -1.836 1.00 94.12 91 GLN A CA 1
ATOM 738 C C . GLN A 1 91 ? 7.509 -5.432 -0.584 1.00 94.12 91 GLN A C 1
ATOM 740 O O . GLN A 1 91 ? 7.311 -4.669 0.360 1.00 94.12 91 GLN A O 1
ATOM 745 N N . LYS A 1 92 ? 7.170 -6.727 -0.552 1.00 95.25 92 LYS A N 1
ATOM 746 C CA . LYS A 1 92 ? 6.673 -7.386 0.662 1.00 95.25 92 LYS A CA 1
ATOM 747 C C . LYS A 1 92 ? 7.721 -7.327 1.774 1.00 95.25 92 LYS A C 1
ATOM 749 O O . LYS A 1 92 ? 7.393 -6.903 2.879 1.00 95.25 92 LYS A O 1
ATOM 754 N N . ASP A 1 93 ? 8.973 -7.643 1.459 1.00 94.25 93 ASP A N 1
ATOM 755 C CA . ASP A 1 93 ? 10.088 -7.525 2.404 1.00 94.25 93 ASP A CA 1
ATOM 756 C C . ASP A 1 93 ? 10.301 -6.067 2.835 1.00 94.25 93 ASP A C 1
ATOM 758 O O . ASP A 1 93 ? 10.519 -5.782 4.011 1.00 94.25 93 ASP A O 1
ATOM 762 N N . GLY A 1 94 ? 10.137 -5.116 1.909 1.00 93.38 94 GLY A N 1
ATOM 763 C CA . GLY A 1 94 ? 10.174 -3.689 2.228 1.00 93.38 94 GLY A CA 1
ATOM 764 C C . GLY A 1 94 ? 9.078 -3.238 3.196 1.00 93.38 94 GLY A C 1
ATOM 765 O O . GLY A 1 94 ? 9.353 -2.430 4.077 1.00 93.38 94 GLY A O 1
ATOM 766 N N . ILE A 1 95 ? 7.855 -3.768 3.093 1.00 95.00 95 ILE A N 1
ATOM 767 C CA . ILE A 1 95 ? 6.799 -3.501 4.085 1.00 95.00 95 ILE A CA 1
ATOM 768 C C . ILE A 1 95 ? 7.223 -4.002 5.464 1.00 95.00 95 ILE A C 1
ATOM 770 O O . ILE A 1 95 ? 7.080 -3.259 6.428 1.00 95.00 95 ILE A O 1
ATOM 774 N N . LYS A 1 96 ? 7.766 -5.221 5.556 1.00 93.56 96 LYS A N 1
ATOM 775 C CA . LYS A 1 96 ? 8.236 -5.801 6.822 1.00 93.56 96 LYS A CA 1
ATOM 776 C C . LYS A 1 96 ? 9.342 -4.963 7.467 1.00 93.56 96 LYS A C 1
ATOM 778 O O . LYS A 1 96 ? 9.356 -4.790 8.678 1.00 93.56 96 LYS A O 1
ATOM 783 N N . GLU A 1 97 ? 10.256 -4.432 6.664 1.00 92.81 97 GLU A N 1
ATOM 784 C CA . GLU A 1 97 ? 11.330 -3.551 7.130 1.00 92.81 97 GLU A CA 1
ATOM 785 C C . GLU A 1 97 ? 10.792 -2.204 7.646 1.00 92.81 97 GLU A C 1
ATOM 787 O O . GLU A 1 97 ? 11.197 -1.732 8.706 1.00 92.81 97 GLU A O 1
ATOM 792 N N . ILE A 1 98 ? 9.868 -1.583 6.906 1.00 93.75 98 ILE A N 1
ATOM 793 C CA . ILE A 1 98 ? 9.365 -0.231 7.195 1.00 93.75 98 ILE A CA 1
ATOM 794 C C . ILE A 1 98 ? 8.302 -0.237 8.309 1.00 93.75 98 ILE A C 1
ATOM 796 O O . ILE A 1 98 ? 8.253 0.691 9.121 1.00 93.75 98 ILE A O 1
ATOM 800 N N . PHE A 1 99 ? 7.452 -1.265 8.342 1.00 93.69 99 PHE A N 1
ATOM 801 C CA . PHE A 1 99 ? 6.323 -1.442 9.262 1.00 93.69 99 PHE A CA 1
ATOM 802 C C . PHE A 1 99 ? 6.376 -2.843 9.905 1.00 93.69 99 PHE A C 1
ATOM 804 O O . PHE A 1 99 ? 5.550 -3.703 9.592 1.00 93.69 99 PHE A O 1
ATOM 811 N N . PRO A 1 100 ? 7.340 -3.101 10.808 1.00 91.75 100 PRO A N 1
ATOM 812 C CA . PRO A 1 100 ? 7.620 -4.444 11.337 1.00 91.75 100 PRO A CA 1
ATOM 813 C C . PRO A 1 100 ? 6.494 -5.043 12.188 1.00 91.75 100 PRO A C 1
ATOM 815 O O . PRO A 1 100 ? 6.470 -6.245 12.437 1.00 91.75 100 PRO A O 1
ATOM 818 N N . THR A 1 101 ? 5.569 -4.212 12.655 1.00 91.44 101 THR A N 1
ATOM 819 C CA . THR A 1 101 ? 4.396 -4.597 13.446 1.00 91.44 101 THR A CA 1
ATOM 820 C C . THR A 1 101 ? 3.197 -4.987 12.578 1.00 91.44 101 THR A C 1
ATOM 822 O O . THR A 1 101 ? 2.247 -5.579 13.097 1.00 91.44 101 THR A O 1
ATOM 825 N N . PHE A 1 102 ? 3.219 -4.698 11.269 1.00 94.25 102 PHE A N 1
ATOM 826 C CA . PHE A 1 102 ? 2.125 -5.061 10.373 1.00 94.25 102 PHE A CA 1
ATOM 827 C C . PHE A 1 102 ? 2.152 -6.568 10.067 1.00 94.25 102 PHE A C 1
ATOM 829 O O . PHE A 1 102 ? 3.194 -7.087 9.662 1.00 94.25 102 PHE A O 1
ATOM 836 N N . PRO A 1 103 ? 1.025 -7.293 10.206 1.00 93.00 103 PRO A N 1
ATOM 837 C CA . PRO A 1 103 ? 1.004 -8.738 9.992 1.00 93.00 103 PRO A CA 1
ATOM 838 C C . PRO A 1 103 ? 1.371 -9.140 8.554 1.00 93.00 103 PRO A C 1
ATOM 840 O O . PRO A 1 103 ? 0.744 -8.702 7.587 1.00 93.00 103 PRO A O 1
ATOM 843 N N . GLU A 1 104 ? 2.372 -10.010 8.401 1.00 92.81 104 GLU A N 1
ATOM 844 C CA . GLU A 1 104 ? 2.886 -10.439 7.089 1.00 92.81 104 GLU A CA 1
ATOM 845 C C . GLU A 1 104 ? 1.869 -11.233 6.253 1.00 92.81 104 GLU A C 1
ATOM 847 O O . GLU A 1 104 ? 1.916 -11.210 5.017 1.00 92.81 104 GLU A O 1
ATOM 852 N N . ASP A 1 105 ? 0.938 -11.924 6.912 1.00 94.75 105 ASP A N 1
ATOM 853 C CA . ASP A 1 105 ? -0.185 -12.637 6.293 1.00 94.75 105 ASP A CA 1
ATOM 854 C C . ASP A 1 105 ? -1.203 -11.677 5.653 1.00 94.75 105 ASP A C 1
ATOM 856 O O . ASP A 1 105 ? -1.984 -12.076 4.790 1.00 94.75 105 ASP A O 1
ATOM 860 N N . ARG A 1 106 ? -1.147 -10.388 6.011 1.00 95.50 106 ARG A N 1
ATOM 861 C CA . ARG A 1 106 ? -1.951 -9.306 5.425 1.00 95.50 106 ARG A CA 1
ATOM 862 C C . ARG A 1 106 ? -1.215 -8.523 4.344 1.00 95.50 106 ARG A C 1
ATOM 864 O O . ARG A 1 106 ? -1.765 -7.547 3.831 1.00 95.50 106 ARG A O 1
ATOM 871 N N . VAL A 1 107 ? 0.002 -8.933 3.984 1.00 96.50 107 VAL A N 1
ATOM 872 C CA . VAL A 1 107 ? 0.751 -8.390 2.845 1.00 96.50 107 VAL A CA 1
ATOM 873 C C . VAL A 1 107 ? 0.673 -9.375 1.682 1.00 96.50 107 VAL A C 1
ATOM 875 O O . VAL A 1 107 ? 1.312 -10.433 1.681 1.00 96.50 107 VAL A O 1
ATOM 878 N N . ILE A 1 108 ? -0.124 -9.014 0.681 1.00 97.50 108 ILE A N 1
ATOM 879 C CA . ILE A 1 108 ? -0.457 -9.841 -0.476 1.00 97.50 108 ILE A CA 1
ATOM 880 C C . ILE A 1 108 ? 0.361 -9.366 -1.676 1.00 97.50 108 ILE A C 1
ATOM 882 O O . ILE A 1 108 ? 0.361 -8.183 -2.014 1.00 97.50 108 ILE A O 1
ATOM 886 N N . VAL A 1 109 ? 1.039 -10.297 -2.344 1.00 97.19 109 VAL A N 1
ATOM 887 C CA . VAL A 1 109 ? 1.760 -10.009 -3.587 1.00 97.19 109 VAL A CA 1
ATOM 888 C C . VAL A 1 109 ? 0.789 -10.139 -4.758 1.00 97.19 109 VAL A C 1
ATOM 890 O O . VAL A 1 109 ? 0.281 -11.221 -5.036 1.00 97.19 109 VAL A O 1
ATOM 893 N N . ALA A 1 110 ? 0.528 -9.025 -5.430 1.00 95.94 110 ALA A N 1
ATOM 894 C CA . ALA A 1 110 ? -0.360 -8.898 -6.575 1.00 95.94 110 ALA A CA 1
ATOM 895 C C . ALA A 1 110 ? 0.352 -8.089 -7.677 1.00 95.94 110 ALA A C 1
ATOM 897 O O . ALA A 1 110 ? 0.247 -6.860 -7.703 1.00 95.94 110 ALA A O 1
ATOM 898 N N . PRO A 1 111 ? 1.113 -8.751 -8.570 1.00 94.31 111 PRO A N 1
ATOM 899 C CA . PRO A 1 111 ? 1.802 -8.082 -9.667 1.00 94.31 111 PRO A CA 1
ATOM 900 C C . PRO A 1 111 ? 0.823 -7.333 -10.576 1.00 94.31 111 PRO A C 1
ATOM 902 O O . PRO A 1 111 ? -0.266 -7.826 -10.878 1.00 94.31 111 PRO A O 1
ATOM 905 N N . ASN A 1 112 ? 1.220 -6.148 -11.041 1.00 92.88 112 ASN A N 1
ATOM 906 C CA . ASN A 1 112 ? 0.402 -5.384 -11.978 1.00 92.88 112 ASN A CA 1
ATOM 907 C C . ASN A 1 112 ? 0.317 -6.107 -13.327 1.00 92.88 112 ASN A C 1
ATOM 909 O O . ASN A 1 112 ? 1.327 -6.549 -13.874 1.00 92.88 112 ASN A O 1
ATOM 913 N N . GLY A 1 113 ? -0.887 -6.154 -13.894 1.00 93.06 113 GLY A N 1
ATOM 914 C CA . GLY A 1 113 ? -1.076 -6.536 -15.288 1.00 93.06 113 GLY A CA 1
ATOM 915 C C . GLY A 1 113 ? -0.643 -5.429 -16.254 1.00 93.06 113 GLY A C 1
ATOM 916 O O . GLY A 1 113 ? -0.524 -4.259 -15.884 1.00 93.06 113 GLY A O 1
ATOM 917 N N . ILE A 1 114 ? -0.463 -5.803 -17.519 1.00 94.31 114 ILE A N 1
ATOM 918 C CA . ILE A 1 114 ? -0.271 -4.873 -18.634 1.00 94.31 114 ILE A CA 1
ATOM 919 C C . ILE A 1 114 ? -1.573 -4.837 -19.435 1.00 94.31 114 ILE A C 1
ATOM 921 O O . ILE A 1 114 ? -2.140 -5.883 -19.746 1.00 94.31 114 ILE A O 1
ATOM 925 N N . ASN A 1 115 ? -2.056 -3.642 -19.787 1.00 95.06 115 ASN A N 1
ATOM 926 C CA . ASN A 1 115 ? -3.181 -3.520 -20.713 1.00 95.06 115 ASN A CA 1
ATOM 927 C C . ASN A 1 115 ? -2.704 -3.868 -22.131 1.00 95.06 115 ASN A C 1
ATOM 929 O O . ASN A 1 115 ? -2.174 -3.005 -22.828 1.00 95.06 115 ASN A O 1
ATOM 933 N N . VAL A 1 116 ? -2.900 -5.118 -22.545 1.00 93.81 116 VAL A N 1
ATOM 934 C CA . VAL A 1 116 ? -2.437 -5.638 -23.841 1.00 93.81 116 VAL A CA 1
ATOM 935 C C . VAL A 1 116 ? -3.174 -5.040 -25.043 1.00 93.81 116 VAL A C 1
ATOM 937 O O . VAL A 1 116 ? -2.637 -5.059 -26.140 1.00 93.81 116 VAL A O 1
ATOM 940 N N . GLU A 1 117 ? -4.352 -4.438 -24.863 1.00 93.00 117 GLU A N 1
ATOM 941 C CA . GLU A 1 117 ? -5.034 -3.714 -25.948 1.00 93.00 117 GLU A CA 1
ATOM 942 C C . GLU A 1 117 ? -4.335 -2.386 -26.272 1.00 93.00 117 GLU A C 1
ATOM 944 O O . GLU A 1 117 ? -4.381 -1.903 -27.401 1.00 93.00 117 GLU A O 1
ATOM 949 N N . LYS A 1 118 ? -3.682 -1.773 -25.275 1.00 93.31 118 LYS A N 1
ATOM 950 C CA . LYS A 1 118 ? -2.939 -0.511 -25.429 1.00 93.31 118 LYS A CA 1
ATOM 951 C C . LYS A 1 118 ? -1.448 -0.731 -25.649 1.00 93.31 118 LYS A C 1
ATOM 953 O O . LYS A 1 118 ? -0.843 -0.048 -26.472 1.00 93.31 118 LYS A O 1
ATOM 958 N N . PHE A 1 119 ? -0.868 -1.665 -24.909 1.00 93.00 119 PHE A N 1
ATOM 959 C CA . PHE A 1 119 ? 0.540 -2.036 -24.954 1.00 93.00 119 PHE A CA 1
ATOM 960 C C . PHE A 1 119 ? 0.681 -3.385 -25.656 1.00 93.00 119 PHE A C 1
ATOM 962 O O . PHE A 1 119 ? 1.026 -4.394 -25.043 1.00 93.00 119 PHE A O 1
ATOM 969 N N . CYS A 1 120 ? 0.391 -3.386 -26.953 1.00 91.50 120 CYS A N 1
ATOM 970 C CA . CYS A 1 120 ? 0.672 -4.498 -27.851 1.00 91.50 120 CYS A CA 1
ATOM 971 C C . CYS A 1 120 ? 1.781 -4.118 -28.840 1.00 91.50 120 CYS A C 1
ATOM 973 O O . CYS A 1 120 ? 1.933 -2.937 -29.184 1.00 91.50 120 CYS A O 1
ATOM 975 N N . PRO A 1 121 ? 2.552 -5.103 -29.332 1.00 88.25 121 PRO A N 1
ATOM 976 C CA . PRO A 1 121 ? 3.385 -4.905 -30.506 1.00 88.25 121 PRO A CA 1
ATOM 977 C C . PRO A 1 121 ? 2.536 -4.356 -31.654 1.00 88.25 121 PRO A C 1
ATOM 979 O O . PRO A 1 121 ? 1.465 -4.884 -31.953 1.00 88.25 121 PRO A O 1
ATOM 982 N N . ARG A 1 122 ? 3.015 -3.295 -32.304 1.00 86.88 122 ARG A N 1
ATOM 983 C CA . ARG A 1 122 ? 2.425 -2.842 -33.565 1.00 86.88 122 ARG A CA 1
ATOM 984 C C . ARG A 1 122 ? 2.961 -3.720 -34.680 1.00 86.88 122 ARG A C 1
ATOM 986 O O . ARG A 1 122 ? 4.162 -3.989 -34.711 1.00 86.88 122 ARG A O 1
ATOM 993 N N . GLU A 1 123 ? 2.087 -4.126 -35.589 1.00 89.44 123 GLU A N 1
ATOM 994 C CA . GLU A 1 123 ? 2.517 -4.797 -36.807 1.00 89.44 123 GLU A CA 1
ATOM 995 C C . GLU A 1 123 ? 3.481 -3.882 -37.577 1.00 89.44 123 GLU A C 1
ATOM 997 O O . GLU A 1 123 ? 3.232 -2.684 -37.739 1.00 89.44 123 GLU A O 1
ATOM 1002 N N . LYS A 1 124 ? 4.619 -4.441 -37.991 1.00 91.50 124 LYS A N 1
ATOM 1003 C CA . LYS A 1 124 ? 5.644 -3.753 -38.776 1.00 91.50 124 LYS A CA 1
ATOM 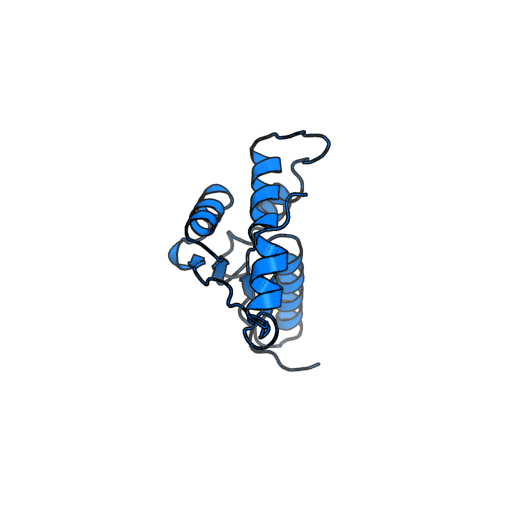1004 C C . LYS A 1 124 ? 6.028 -4.627 -39.955 1.00 91.50 124 LYS A C 1
ATOM 1006 O O . LYS A 1 124 ? 6.177 -5.839 -39.810 1.00 91.50 124 LYS A O 1
ATOM 1011 N N . ALA A 1 125 ? 6.255 -4.002 -41.105 1.00 93.94 125 ALA A N 1
ATOM 1012 C CA . ALA A 1 125 ? 6.862 -4.691 -42.234 1.00 93.94 125 ALA A CA 1
ATOM 1013 C C . ALA A 1 125 ? 8.311 -5.085 -41.899 1.00 93.94 125 ALA A C 1
ATOM 1015 O O . ALA A 1 125 ? 9.017 -4.343 -41.210 1.00 93.94 125 ALA A O 1
ATOM 1016 N N . LEU A 1 126 ? 8.785 -6.213 -42.440 1.00 91.75 126 LEU A N 1
ATOM 1017 C CA . LEU A 1 126 ? 10.166 -6.677 -42.254 1.00 91.75 126 LEU A CA 1
ATOM 1018 C C . LEU A 1 126 ? 11.192 -5.591 -42.616 1.00 91.75 126 LEU A C 1
ATOM 1020 O O 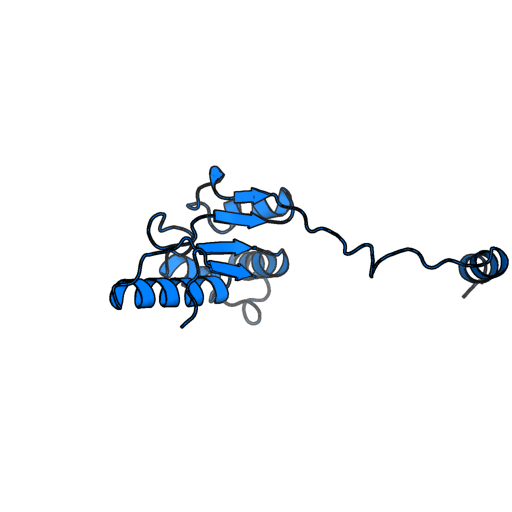. LEU A 1 126 ? 12.156 -5.382 -41.888 1.00 91.75 126 LEU A O 1
ATOM 1024 N N . THR A 1 127 ? 10.954 -4.855 -43.703 1.00 94.19 127 THR A N 1
ATOM 1025 C CA . THR A 1 127 ? 11.817 -3.749 -44.144 1.00 94.19 127 THR A CA 1
ATOM 1026 C C . THR A 1 127 ? 11.928 -2.643 -43.097 1.00 94.19 127 THR A C 1
ATOM 1028 O O . THR A 1 127 ? 13.019 -2.133 -42.866 1.00 94.19 127 THR A O 1
ATOM 1031 N N . GLN A 1 128 ? 10.828 -2.308 -42.418 1.00 91.75 128 GLN A N 1
ATOM 1032 C CA . GLN A 1 128 ? 10.825 -1.319 -41.344 1.00 91.75 128 GLN A CA 1
ATOM 1033 C C . GLN A 1 128 ? 11.630 -1.809 -40.133 1.00 91.75 128 GLN A C 1
ATOM 1035 O O . GLN A 1 128 ? 12.419 -1.045 -39.583 1.00 91.75 128 GLN A O 1
ATOM 1040 N N . VAL A 1 129 ? 11.471 -3.080 -39.744 1.00 90.50 129 VAL A N 1
ATOM 1041 C CA . VAL A 1 129 ? 12.240 -3.679 -38.640 1.00 90.50 129 VAL A CA 1
ATOM 1042 C C . VAL A 1 129 ? 13.735 -3.664 -38.952 1.00 90.50 129 VAL A C 1
ATOM 1044 O O . VAL A 1 129 ? 14.521 -3.243 -38.111 1.00 90.50 129 VAL A O 1
ATOM 1047 N N . LEU A 1 130 ? 14.126 -4.070 -40.163 1.00 91.81 130 LEU A N 1
ATOM 1048 C CA . LEU A 1 130 ? 15.528 -4.077 -40.580 1.00 91.81 130 LEU A CA 1
ATOM 1049 C C . LEU A 1 130 ? 16.131 -2.671 -40.503 1.00 91.81 130 LEU A C 1
ATOM 1051 O O . LEU A 1 130 ? 17.136 -2.484 -39.832 1.00 91.81 130 LEU A O 1
ATOM 1055 N N . VAL A 1 131 ? 15.477 -1.663 -41.087 1.00 91.81 131 VAL A N 1
ATOM 1056 C CA . VAL A 1 131 ? 15.976 -0.277 -41.056 1.00 91.81 131 VAL A CA 1
ATOM 1057 C C . VAL A 1 131 ? 16.120 0.262 -39.630 1.00 91.81 131 VAL A C 1
ATOM 1059 O O . VAL A 1 131 ? 17.113 0.921 -39.331 1.00 91.81 131 VAL A O 1
ATOM 1062 N N . GLU A 1 132 ? 15.147 0.013 -38.751 1.00 89.88 132 GLU A N 1
ATOM 1063 C CA . GLU A 1 132 ? 15.191 0.494 -37.365 1.00 89.88 132 GLU A CA 1
ATOM 1064 C C . GLU A 1 132 ? 16.279 -0.192 -36.525 1.00 89.88 132 GLU A C 1
ATOM 1066 O O . GLU A 1 132 ? 16.836 0.445 -35.637 1.00 89.88 132 GLU A O 1
ATOM 1071 N N . GLN A 1 133 ? 16.562 -1.477 -36.769 1.00 89.56 133 GLN A N 1
ATOM 1072 C CA . GLN A 1 133 ? 17.504 -2.259 -35.959 1.00 89.56 133 GLN A CA 1
ATOM 1073 C C . GLN A 1 133 ? 18.937 -2.262 -36.506 1.00 89.56 133 GLN A C 1
ATOM 1075 O O . GLN A 1 133 ? 19.860 -2.564 -35.755 1.00 89.56 133 GLN A O 1
ATOM 1080 N N . THR A 1 134 ? 19.144 -1.953 -37.791 1.00 88.56 134 THR A N 1
ATOM 1081 C CA . THR A 1 134 ? 20.473 -1.998 -38.429 1.00 88.56 134 THR A CA 1
ATOM 1082 C C . THR A 1 134 ? 21.012 -0.629 -38.833 1.00 88.56 134 THR A C 1
ATOM 1084 O O . THR A 1 134 ? 22.058 -0.561 -39.477 1.00 88.56 134 THR A O 1
ATOM 1087 N N . ARG A 1 135 ? 20.316 0.469 -38.519 1.00 82.62 135 ARG A N 1
ATOM 1088 C CA . ARG A 1 135 ? 20.893 1.810 -38.669 1.00 82.62 135 ARG A CA 1
ATOM 1089 C C . ARG A 1 135 ? 21.934 2.041 -37.576 1.00 82.62 135 ARG A C 1
ATOM 1091 O O . ARG A 1 135 ? 21.607 1.978 -36.395 1.00 82.62 135 ARG A O 1
ATOM 1098 N N . GLU A 1 136 ? 23.159 2.353 -37.981 1.00 74.19 136 GLU A N 1
ATOM 1099 C CA . GLU A 1 136 ? 24.128 2.996 -37.092 1.00 74.19 136 GLU A CA 1
ATOM 1100 C C . GLU A 1 136 ? 23.650 4.432 -36.811 1.00 74.19 136 GLU A C 1
ATOM 1102 O O . GLU A 1 136 ? 23.156 5.108 -37.720 1.00 74.19 136 GLU A O 1
ATOM 1107 N N . VAL A 1 137 ? 23.701 4.842 -35.537 1.00 67.94 137 VAL A N 1
ATOM 1108 C CA . VAL A 1 137 ? 23.283 6.176 -35.058 1.00 67.94 137 VAL A CA 1
ATOM 1109 C C . VAL A 1 137 ? 24.342 7.213 -35.395 1.00 67.94 137 VAL A C 1
ATOM 1111 O O . VAL A 1 137 ? 25.526 6.935 -35.107 1.00 67.94 137 VAL A O 1
#

Nearest PDB structures (foldseek):
  8uag-assembly1_A  TM=9.128E-01  e=6.718E-11  Leishmania major
  6tvp-assembly1_B  TM=6.068E-01  e=4.587E-03  Mycolicibacterium smegmatis MC2 155
  8rdd-assembly1_B  TM=4.594E-01  e=1.105E+00  Saccharomyces cerevisiae S288C
  8k5u-assembly1_A  TM=2.778E-01  e=3.181E+00  Ramlibacter sp.
  8fl4-assembly1_NC  TM=2.343E-01  e=5.052E+00  Homo sapiens

Mean predicted aligned error: 5.61 Å

Radius of gyration: 20.61 Å; Cα contacts (8 Å, |Δi|>4): 172; chains: 1; bounding box: 49×31×59 Å

Sequence (137 aa):
GKNFTMCIAHHSFINPLVLRNVIQRRVKDGLPKCPLYCFVHGTALKMYRWELGGKNKEEFPMRFHKMICEEKLFDDIKNGVNACFVISNEQKDGIKEIFPTFPEDRVIVAPNGINVEKFCPREKALTQVLVEQTREV

Secondary structure (DSSP, 8-state):
----S-EEEESSSHHHHHHHHHHHHHHHTTPPP--EEEEE-HHHHHHHHHHHHTSSTTTS-S-HHHHHHHTTTTT-TTTS-SEEEESSHHHHHHHHHH-TTS-GGGEEE-PPP--TTTS-PPP--HHHHHHHHH---

Solvent-accessible surface area (backbone atoms only — not comparable to full-atom values): 8072 Å² total; per-residue (Å²): 132,86,89,73,77,61,44,78,22,69,35,74,60,66,47,44,56,53,52,40,52,51,43,53,49,39,38,74,73,75,41,84,78,55,54,33,36,31,38,41,47,69,71,49,56,52,50,44,48,29,30,72,68,60,43,62,54,88,86,30,51,79,50,64,59,55,50,42,58,76,65,26,38,60,61,34,79,86,73,28,50,62,35,37,36,18,56,38,70,71,50,47,53,47,45,45,72,77,40,69,75,35,64,68,93,36,53,42,73,54,61,80,82,76,62,56,90,79,68,52,89,73,90,71,57,70,69,56,51,49,54,72,72,68,58,83,132

Organism: NCBI:txid73915

pLDDT: mean 91.5, std 5.69, range [62.66, 97.5]